Protein AF-A0A6M0RJW7-F1 (afdb_monomer)

Foldseek 3Di:
DWDWDKAFCVPVPPQPDDPLLLLLLLLVLLLVQDDQVCNCVLLVDHPVLSVVLSVCSVPDDDPPDDDDPPPGIGDTDTDDPVSVVSSVSSVVSSVPPTDRPPSCVSSRD

Radius of gyration: 14.53 Å; Cα contacts (8 Å, |Δi|>4): 99; chains: 1; bounding box: 37×28×33 Å

pLDDT: mean 70.91, std 17.33, range [37.5, 92.31]

Sequence (109 aa):
MEIILSTDISDLGKITTSSKSIIVNILNETLASIHEYEFSSRIGCSLDEFKELINDFRKWEKPRPSGEEYLKKGIKIVLPLEKWIIFSQAMNAICYGVNIPNFEEKIGI

Solvent-accessible surface area (backbone atoms only — not comparable to full-atom values): 6646 Å² total; per-residue (Å²): 116,76,58,74,48,63,43,83,51,90,80,52,89,76,54,86,52,56,72,66,53,31,56,48,32,50,53,52,51,51,59,74,65,44,57,80,91,49,29,38,80,60,37,72,45,52,66,64,61,52,54,48,50,50,51,48,59,70,68,56,68,76,78,83,74,86,65,82,74,76,82,72,53,52,62,78,47,80,42,57,59,71,58,41,52,52,51,51,32,44,52,50,25,47,78,74,70,55,81,61,84,65,47,51,68,69,33,50,97

Nearest PDB structures (foldseek):
  3tgn-assembly1_B  TM=2.588E-01  e=2.807E+00  Streptococcus pneumoniae D39
  2nyx-assembly2_D  TM=2.405E-01  e=6.996E+00  Mycobacterium tuberculosis H37Rv
  5yi2-assembly2_E  TM=2.835E-01  e=9.853E+00  Lactococcus lactis subsp. lactis Il1403

Organism: NCBI:txid2292702

Structure (mmCIF, N/CA/C/O backbone):
data_AF-A0A6M0RJW7-F1
#
_entry.id   AF-A0A6M0RJW7-F1
#
loop_
_atom_site.group_PDB
_atom_site.id
_atom_site.type_symbol
_atom_site.label_atom_id
_atom_site.label_alt_id
_atom_site.label_comp_id
_atom_site.label_asym_id
_atom_site.label_entity_id
_atom_site.label_seq_id
_atom_site.pdbx_PDB_ins_code
_atom_site.Cartn_x
_atom_site.Cartn_y
_atom_site.Cartn_z
_atom_site.occupancy
_atom_site.B_iso_or_equiv
_atom_site.auth_seq_id
_atom_site.auth_comp_id
_atom_site.auth_asym_id
_atom_site.auth_atom_id
_atom_site.pdbx_PDB_model_num
ATOM 1 N N . MET A 1 1 ? -15.152 12.481 -7.196 1.00 37.50 1 MET A N 1
ATOM 2 C CA . MET A 1 1 ? -15.829 11.202 -6.893 1.00 37.50 1 MET A CA 1
ATOM 3 C C . MET A 1 1 ? -15.142 10.622 -5.674 1.00 37.50 1 MET A C 1
ATOM 5 O O . MET A 1 1 ? -13.923 10.530 -5.701 1.00 37.50 1 MET A O 1
ATOM 9 N N . GLU A 1 2 ? -15.888 10.326 -4.613 1.00 39.25 2 GLU A N 1
ATOM 10 C CA . GLU A 1 2 ? -15.364 9.747 -3.370 1.00 39.25 2 GLU A CA 1
ATOM 11 C C . GLU A 1 2 ? -15.864 8.305 -3.273 1.00 39.25 2 GLU A C 1
ATOM 13 O O . GLU A 1 2 ? -17.059 8.060 -3.439 1.00 39.25 2 GLU A O 1
ATOM 18 N N . ILE A 1 3 ? -14.961 7.351 -3.053 1.00 39.72 3 ILE A N 1
ATOM 19 C CA . ILE A 1 3 ? -15.317 5.936 -2.902 1.00 39.72 3 ILE A CA 1
ATOM 20 C C . ILE A 1 3 ? -15.223 5.591 -1.424 1.00 39.72 3 ILE A C 1
ATOM 22 O O . ILE A 1 3 ? -14.192 5.825 -0.803 1.00 39.72 3 ILE A O 1
ATOM 26 N N . ILE A 1 4 ? -16.311 5.057 -0.870 1.00 45.12 4 ILE A N 1
ATOM 27 C CA . ILE A 1 4 ? -16.392 4.635 0.527 1.00 45.12 4 ILE A CA 1
ATOM 28 C C . ILE A 1 4 ? -16.162 3.129 0.578 1.00 45.12 4 ILE A C 1
ATOM 30 O O . ILE A 1 4 ? -16.964 2.359 0.055 1.00 45.12 4 ILE A O 1
ATOM 34 N N . LEU A 1 5 ? -15.087 2.718 1.245 1.00 45.69 5 LEU A N 1
ATOM 35 C CA . LEU A 1 5 ? -14.936 1.341 1.698 1.00 45.69 5 LEU A CA 1
ATOM 36 C C . LEU A 1 5 ? -15.690 1.158 3.012 1.00 45.69 5 LEU A C 1
ATOM 38 O O . LEU A 1 5 ? -15.575 1.974 3.921 1.00 45.69 5 LEU A O 1
ATOM 42 N N . SER A 1 6 ? -16.459 0.085 3.121 1.00 43.94 6 SER A N 1
ATOM 43 C CA . SER A 1 6 ? -17.001 -0.392 4.387 1.00 43.94 6 SER A CA 1
ATOM 44 C C . SER A 1 6 ? -16.663 -1.868 4.512 1.00 43.94 6 SER A C 1
ATOM 46 O O . SER A 1 6 ? -16.918 -2.664 3.612 1.00 43.94 6 SER A O 1
ATOM 48 N N . THR A 1 7 ? -16.056 -2.230 5.634 1.00 43.69 7 THR A N 1
ATOM 49 C CA . THR A 1 7 ? -15.898 -3.628 6.027 1.00 43.69 7 THR A CA 1
ATOM 50 C C . THR A 1 7 ? -16.887 -3.873 7.154 1.00 43.69 7 THR A C 1
ATOM 52 O O . THR A 1 7 ? -16.986 -3.043 8.061 1.00 43.69 7 THR A O 1
ATOM 55 N N . ASP A 1 8 ? -17.639 -4.971 7.103 1.00 43.00 8 ASP A N 1
ATOM 56 C CA . ASP A 1 8 ? -18.405 -5.402 8.270 1.00 43.00 8 ASP A CA 1
ATOM 57 C C . ASP A 1 8 ? -17.402 -5.932 9.299 1.00 43.00 8 ASP A C 1
ATOM 59 O O . ASP A 1 8 ? -16.633 -6.851 9.031 1.00 43.00 8 ASP A O 1
ATOM 63 N N . ILE A 1 9 ? -17.314 -5.238 10.428 1.00 49.84 9 ILE A N 1
ATOM 64 C CA . ILE A 1 9 ? -16.265 -5.405 11.440 1.00 49.84 9 ILE A CA 1
ATOM 65 C C . ILE A 1 9 ? -16.792 -6.231 12.627 1.00 49.84 9 ILE A C 1
ATOM 67 O O . ILE A 1 9 ? -16.158 -6.307 13.676 1.00 49.84 9 ILE A O 1
ATOM 71 N N . SER A 1 10 ? -17.942 -6.893 12.479 1.00 46.31 10 SER A N 1
ATOM 72 C CA . SER A 1 10 ? -18.597 -7.655 13.550 1.00 46.31 10 SER A CA 1
ATOM 73 C C . SER A 1 10 ? -17.688 -8.663 14.278 1.00 46.31 10 SER A C 1
ATOM 75 O O . SER A 1 10 ? -17.957 -8.951 15.441 1.00 46.31 10 SER A O 1
ATOM 77 N N . ASP A 1 11 ? -16.579 -9.103 13.667 1.00 45.41 11 ASP A N 1
ATOM 78 C CA . ASP A 1 11 ? -15.596 -10.019 14.267 1.00 45.41 11 ASP A CA 1
ATOM 79 C C . ASP A 1 11 ? -14.299 -9.368 14.820 1.00 45.41 11 ASP A C 1
ATOM 81 O O . ASP A 1 11 ? -13.483 -10.066 15.424 1.00 45.41 11 ASP A O 1
ATOM 85 N N . LEU A 1 12 ? -14.074 -8.044 14.713 1.00 47.03 12 LEU A N 1
ATOM 86 C CA . LEU A 1 12 ? -12.810 -7.408 15.169 1.00 47.03 12 LEU A CA 1
ATOM 87 C C . LEU A 1 12 ? -12.740 -7.107 16.675 1.00 47.03 12 LEU A C 1
ATOM 89 O O . LEU A 1 12 ? -11.951 -6.261 17.098 1.00 47.03 12 LEU A O 1
ATOM 93 N N . GLY A 1 13 ? -13.495 -7.818 17.514 1.00 43.44 13 GLY A N 1
ATOM 94 C CA . GLY A 1 13 ? -13.463 -7.656 18.976 1.00 43.44 13 GLY A CA 1
ATOM 95 C C . GLY A 1 13 ? -12.087 -7.882 19.633 1.00 43.44 13 GLY A C 1
ATOM 96 O O . GLY A 1 13 ? -11.968 -7.735 20.846 1.00 43.44 13 GLY A O 1
ATOM 97 N N . LYS A 1 14 ? -11.050 -8.235 18.858 1.00 48.62 14 LYS A N 1
ATOM 98 C CA . LYS A 1 14 ? -9.674 -8.480 19.316 1.00 48.62 14 LYS A CA 1
ATOM 99 C C . LYS A 1 14 ? -8.605 -7.583 18.685 1.00 48.62 14 LYS A C 1
ATOM 101 O O . LYS A 1 14 ? -7.458 -7.652 19.115 1.00 48.62 14 LYS A O 1
ATOM 106 N N . ILE A 1 15 ? -8.944 -6.732 17.715 1.00 50.62 15 ILE A N 1
ATOM 107 C CA . ILE A 1 15 ? -7.943 -5.867 17.086 1.00 50.62 15 ILE A CA 1
ATOM 108 C C . ILE A 1 15 ? -7.694 -4.650 17.986 1.00 50.62 15 ILE A C 1
ATOM 110 O O . ILE A 1 15 ? -8.496 -3.719 18.055 1.00 50.62 15 ILE A O 1
ATOM 114 N N . THR A 1 16 ? -6.553 -4.653 18.672 1.00 51.00 16 THR A N 1
ATOM 115 C CA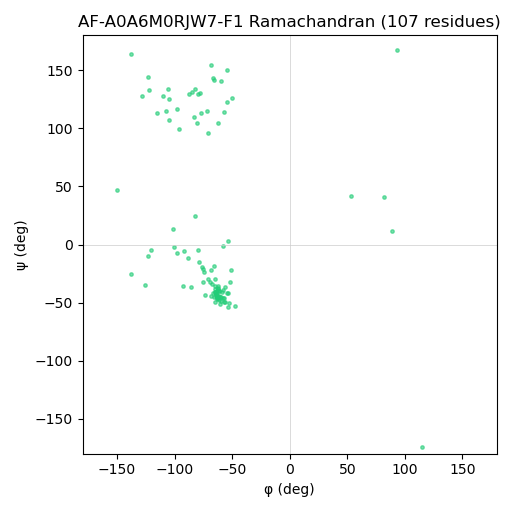 . THR A 1 16 ? -6.050 -3.517 19.469 1.00 51.00 16 THR A CA 1
ATOM 116 C C . THR A 1 16 ? -5.458 -2.409 18.589 1.00 51.00 16 THR A C 1
ATOM 118 O O . THR A 1 16 ? -5.344 -1.258 19.013 1.00 51.00 16 THR A O 1
ATOM 121 N N . THR A 1 17 ? -5.107 -2.748 17.347 1.00 57.25 17 THR A N 1
ATOM 122 C CA . THR A 1 17 ? -4.476 -1.876 16.355 1.00 57.25 17 THR A CA 1
ATOM 123 C C . THR A 1 17 ? -5.516 -1.063 15.583 1.00 57.25 17 THR A C 1
ATOM 125 O O . THR A 1 17 ? -6.490 -1.592 15.058 1.00 57.25 17 THR A O 1
ATOM 128 N N . SER A 1 18 ? -5.332 0.254 15.451 1.00 68.56 18 SER A N 1
ATOM 129 C CA . SER A 1 18 ? -6.292 1.046 14.673 1.00 68.56 18 SER A CA 1
ATOM 130 C C . SER A 1 18 ? -6.369 0.548 13.223 1.00 68.56 18 SER A C 1
ATOM 132 O O . SER A 1 18 ? -5.352 0.261 12.598 1.00 68.56 18 SER A O 1
ATOM 134 N N . SER A 1 19 ? -7.565 0.513 12.644 1.00 67.00 19 SER A N 1
ATOM 135 C CA . SER A 1 19 ? -7.768 0.128 11.243 1.00 67.00 19 SER A CA 1
ATOM 136 C C . SER A 1 19 ? -6.896 0.881 10.230 1.00 67.00 19 SER A C 1
ATOM 138 O O . SER A 1 19 ? -6.498 0.336 9.207 1.00 67.00 19 SER A O 1
ATOM 140 N N . LYS A 1 20 ? -6.578 2.145 10.526 1.00 72.56 20 LYS A N 1
ATOM 141 C CA . LYS A 1 20 ? -5.642 2.964 9.747 1.00 72.56 20 LYS A CA 1
ATOM 142 C C . LYS A 1 20 ? -4.232 2.370 9.784 1.00 72.56 20 LYS A C 1
ATOM 144 O O . LYS A 1 20 ? -3.570 2.297 8.755 1.00 72.56 20 LYS A O 1
ATOM 149 N N . SER A 1 21 ? -3.788 1.946 10.965 1.00 75.88 21 SER A N 1
ATOM 150 C CA . SER A 1 21 ? -2.484 1.317 11.169 1.00 75.88 21 SER A CA 1
ATOM 151 C C . SER A 1 21 ? -2.377 -0.001 10.406 1.00 75.88 21 SER A C 1
ATOM 153 O O . SER A 1 21 ? -1.357 -0.220 9.770 1.00 75.88 21 SER A O 1
ATOM 155 N N . ILE A 1 22 ? -3.441 -0.811 10.368 1.00 77.00 22 ILE A N 1
ATOM 156 C CA . ILE A 1 22 ? -3.473 -2.052 9.571 1.00 77.00 22 ILE A CA 1
ATOM 157 C C . ILE A 1 22 ? -3.203 -1.755 8.093 1.00 77.00 22 ILE A C 1
ATOM 159 O O . ILE A 1 22 ? -2.325 -2.364 7.492 1.00 77.00 22 ILE A O 1
ATOM 163 N N . ILE A 1 23 ? -3.902 -0.775 7.514 1.00 79.81 23 ILE A N 1
ATOM 164 C CA . ILE A 1 23 ? -3.728 -0.413 6.099 1.00 79.81 23 ILE A CA 1
ATOM 165 C C . ILE A 1 23 ? -2.315 0.108 5.831 1.00 79.81 23 ILE A C 1
ATOM 167 O O . ILE A 1 23 ? -1.675 -0.307 4.869 1.00 79.81 23 ILE A O 1
ATOM 171 N N . VAL A 1 24 ? -1.796 0.983 6.695 1.00 84.25 24 VAL A N 1
ATOM 172 C CA . VAL A 1 24 ? -0.423 1.492 6.562 1.00 84.25 24 VAL A CA 1
ATOM 173 C C . VAL A 1 24 ? 0.601 0.357 6.665 1.00 84.25 24 VAL A C 1
ATOM 175 O O . VAL A 1 24 ? 1.559 0.347 5.894 1.00 84.25 24 VAL A O 1
ATOM 178 N N . ASN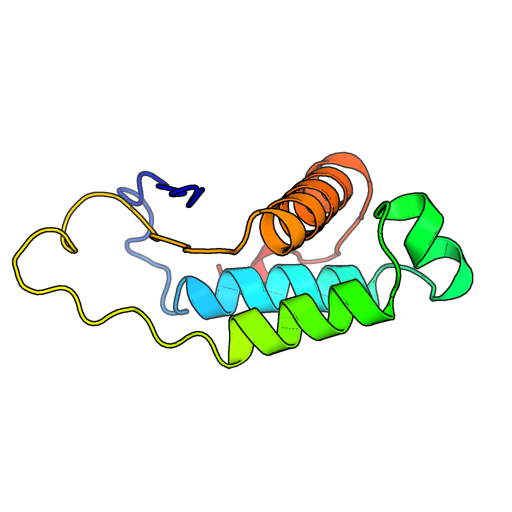 A 1 25 ? 0.401 -0.604 7.569 1.00 85.00 25 ASN A N 1
ATOM 179 C CA . ASN A 1 25 ? 1.284 -1.758 7.726 1.00 85.00 25 ASN A CA 1
ATOM 180 C C . ASN A 1 25 ? 1.249 -2.658 6.487 1.00 85.00 25 ASN A C 1
ATOM 182 O O . ASN A 1 25 ? 2.308 -2.993 5.969 1.00 85.00 25 ASN A O 1
ATOM 186 N N . ILE A 1 26 ? 0.059 -2.957 5.954 1.00 85.50 26 ILE A N 1
ATOM 187 C CA . ILE A 1 26 ? -0.106 -3.697 4.694 1.00 85.50 26 ILE A CA 1
ATOM 188 C C . ILE A 1 26 ? 0.704 -3.031 3.572 1.00 85.50 26 ILE A C 1
ATOM 190 O O . ILE A 1 26 ? 1.498 -3.689 2.896 1.00 85.50 26 ILE A O 1
ATOM 194 N N . LEU A 1 27 ? 0.551 -1.715 3.391 1.00 88.56 27 LEU A N 1
ATOM 195 C CA . LEU A 1 27 ? 1.270 -0.984 2.346 1.00 88.56 27 LEU A CA 1
ATOM 196 C C . LEU A 1 27 ? 2.792 -0.977 2.588 1.00 88.56 27 LEU A C 1
ATOM 198 O O . LEU A 1 27 ? 3.554 -1.178 1.646 1.00 88.56 27 LEU A O 1
ATOM 202 N N . ASN A 1 28 ? 3.256 -0.802 3.831 1.00 90.00 28 ASN A N 1
ATOM 203 C CA . ASN A 1 28 ? 4.689 -0.852 4.156 1.00 90.00 28 ASN A CA 1
ATOM 204 C C . ASN A 1 28 ? 5.294 -2.242 3.892 1.00 90.00 28 ASN A C 1
ATOM 206 O O . ASN A 1 28 ? 6.385 -2.333 3.333 1.00 90.00 28 ASN A O 1
ATOM 210 N N . GLU A 1 29 ? 4.603 -3.321 4.259 1.00 87.81 29 GLU A N 1
ATOM 211 C CA . GLU A 1 29 ? 5.093 -4.683 4.014 1.00 87.81 29 GLU A CA 1
ATOM 212 C C . GLU A 1 29 ? 5.130 -5.014 2.525 1.00 87.81 29 GLU A C 1
ATOM 214 O O . GLU A 1 29 ? 6.051 -5.676 2.050 1.00 87.81 29 GLU A O 1
ATOM 219 N N . THR A 1 30 ? 4.176 -4.484 1.764 1.00 86.88 30 THR A N 1
ATOM 220 C CA . THR A 1 30 ? 4.178 -4.574 0.300 1.00 86.88 30 THR A CA 1
ATOM 221 C C . THR A 1 30 ? 5.397 -3.877 -0.290 1.00 86.88 30 THR A C 1
ATOM 223 O O . THR A 1 30 ? 6.094 -4.455 -1.123 1.00 86.88 30 THR A O 1
ATOM 226 N N . LEU A 1 31 ? 5.692 -2.663 0.190 1.00 90.06 31 LEU A N 1
ATOM 227 C CA . LEU A 1 31 ? 6.874 -1.896 -0.197 1.00 90.06 31 LEU A CA 1
ATOM 228 C C . LEU A 1 31 ? 8.175 -2.653 0.100 1.00 90.06 31 LEU A C 1
ATOM 230 O O . LEU A 1 31 ? 9.088 -2.635 -0.717 1.00 90.06 31 LEU A O 1
ATOM 234 N N . ALA A 1 32 ? 8.251 -3.328 1.247 1.00 88.75 32 ALA A N 1
ATOM 235 C CA . ALA A 1 32 ? 9.425 -4.099 1.654 1.00 88.75 32 ALA A CA 1
ATOM 236 C C . ALA A 1 32 ? 9.579 -5.433 0.898 1.00 88.75 32 ALA A C 1
ATOM 238 O O . ALA A 1 32 ? 10.684 -5.968 0.819 1.00 88.75 32 ALA A O 1
ATOM 239 N N . SER A 1 33 ? 8.487 -5.977 0.357 1.00 86.56 33 SER A N 1
ATOM 240 C CA . SER A 1 33 ? 8.453 -7.315 -0.255 1.00 86.56 33 SER A CA 1
ATOM 241 C C . SER A 1 33 ? 8.720 -7.321 -1.764 1.00 86.56 33 SER A C 1
ATOM 243 O O . SER A 1 33 ? 8.795 -8.392 -2.369 1.00 86.56 33 SER A O 1
ATOM 245 N N . ILE A 1 34 ? 8.843 -6.150 -2.395 1.00 87.38 34 ILE A N 1
ATOM 246 C CA . ILE A 1 34 ? 9.092 -6.021 -3.833 1.00 87.38 34 ILE A CA 1
ATOM 247 C C . ILE A 1 34 ? 10.378 -5.228 -4.060 1.00 87.38 34 ILE A C 1
ATOM 249 O O . ILE A 1 34 ? 10.581 -4.168 -3.475 1.00 87.38 34 ILE A O 1
ATOM 253 N N . HIS A 1 35 ? 11.240 -5.729 -4.945 1.00 89.50 35 HIS A N 1
ATOM 254 C CA . HIS A 1 35 ? 12.453 -5.022 -5.339 1.00 89.50 35 HIS A CA 1
ATOM 255 C C . HIS A 1 35 ? 12.115 -3.736 -6.116 1.00 89.50 35 HIS A C 1
ATOM 257 O O . HIS A 1 35 ? 11.198 -3.738 -6.934 1.00 89.50 35 HIS A O 1
ATOM 263 N N . GLU A 1 36 ? 12.881 -2.653 -5.930 1.00 87.94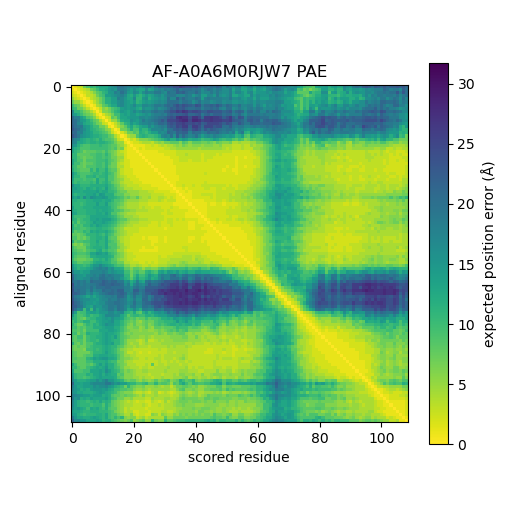 36 GLU A N 1
ATOM 264 C CA . GLU A 1 36 ? 12.564 -1.336 -6.517 1.00 87.94 36 GLU A CA 1
ATOM 265 C C . GLU A 1 36 ? 12.354 -1.376 -8.043 1.00 87.94 36 GLU A C 1
ATOM 267 O O . GLU A 1 36 ? 11.392 -0.805 -8.550 1.00 87.94 36 GLU A O 1
ATOM 272 N N . TYR A 1 37 ? 13.197 -2.123 -8.766 1.00 88.69 37 TYR A N 1
ATOM 273 C CA . TYR A 1 37 ? 13.119 -2.279 -10.224 1.00 88.69 37 TYR A CA 1
ATOM 274 C C . TYR A 1 37 ? 11.894 -3.063 -10.710 1.00 88.69 37 TYR A C 1
ATOM 276 O O . TYR A 1 37 ? 11.491 -2.919 -11.861 1.00 88.69 37 TYR A O 1
ATOM 284 N N . GLU A 1 38 ? 11.295 -3.887 -9.852 1.00 88.25 38 GLU A N 1
ATOM 285 C CA .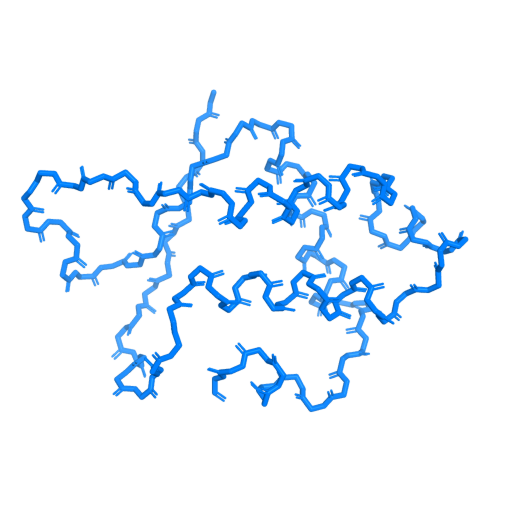 GLU A 1 38 ? 10.100 -4.678 -10.169 1.00 88.25 38 GLU A CA 1
ATOM 286 C C . GLU A 1 38 ? 8.816 -4.007 -9.677 1.00 88.25 38 GLU A C 1
ATOM 288 O O . GLU A 1 38 ? 7.715 -4.480 -9.957 1.00 88.25 38 GLU A O 1
ATOM 293 N N . PHE A 1 39 ? 8.933 -2.914 -8.924 1.00 88.81 39 PHE A N 1
ATOM 294 C CA . PHE A 1 39 ? 7.802 -2.338 -8.214 1.00 88.81 39 PHE A CA 1
ATOM 295 C C . PHE A 1 39 ? 6.690 -1.912 -9.171 1.00 88.81 39 PHE A C 1
ATOM 297 O O . PHE A 1 39 ? 5.546 -2.349 -9.041 1.00 88.81 39 PHE A O 1
ATOM 304 N N . SER A 1 40 ? 7.048 -1.136 -10.195 1.00 89.44 40 SER A N 1
ATOM 305 C CA . SER A 1 40 ? 6.077 -0.612 -11.152 1.00 89.44 40 SER A CA 1
ATOM 306 C C . SER A 1 40 ? 5.401 -1.699 -11.979 1.00 89.44 40 SER A C 1
ATOM 308 O O . SER A 1 40 ? 4.215 -1.585 -12.275 1.00 89.44 40 SER A O 1
ATOM 310 N N . SER A 1 41 ? 6.121 -2.767 -12.333 1.00 88.12 41 SER A N 1
ATOM 311 C CA . SER A 1 41 ? 5.551 -3.868 -13.116 1.00 88.12 41 SER A CA 1
ATOM 312 C C . SER A 1 41 ? 4.636 -4.762 -12.282 1.00 88.12 41 SER A C 1
ATOM 314 O O . SER A 1 41 ? 3.661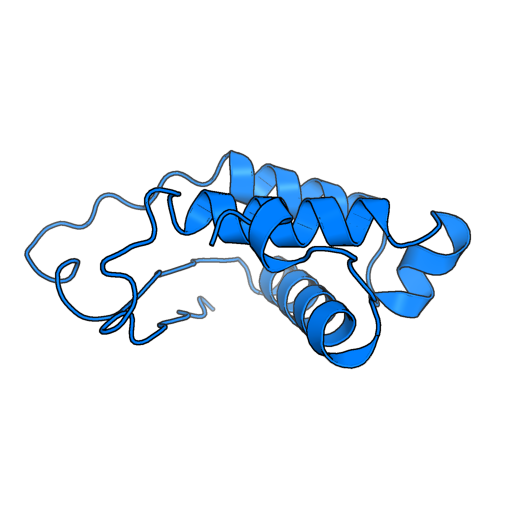 -5.289 -12.815 1.00 88.12 41 SER A O 1
ATOM 316 N N . ARG A 1 42 ? 4.916 -4.921 -10.983 1.00 85.38 42 ARG A N 1
ATOM 317 C CA . ARG A 1 42 ? 4.121 -5.772 -10.084 1.00 85.38 42 ARG A CA 1
ATOM 318 C C . ARG A 1 42 ? 2.911 -5.066 -9.489 1.00 85.38 42 ARG A C 1
ATOM 320 O O . ARG A 1 42 ? 1.881 -5.708 -9.314 1.00 85.38 42 ARG A O 1
ATOM 327 N N . ILE A 1 43 ? 3.033 -3.779 -9.169 1.00 85.81 43 ILE A N 1
ATOM 328 C CA . ILE A 1 43 ? 1.949 -2.999 -8.562 1.00 85.81 43 ILE A CA 1
ATOM 329 C C . ILE A 1 43 ? 1.117 -2.271 -9.620 1.00 85.81 43 ILE A C 1
ATOM 331 O O . ILE A 1 43 ? -0.094 -2.184 -9.469 1.00 85.81 43 ILE A O 1
ATOM 335 N N . GLY A 1 44 ? 1.726 -1.779 -10.703 1.00 85.44 44 GLY A N 1
ATOM 336 C CA . GLY A 1 44 ? 1.030 -0.981 -11.721 1.00 85.44 44 GLY A CA 1
ATOM 337 C C . GLY A 1 44 ? 1.010 0.530 -11.452 1.00 85.44 44 GLY A C 1
ATOM 338 O O . GLY A 1 44 ? 0.293 1.249 -12.145 1.00 85.44 44 GLY A O 1
ATOM 339 N N . CYS A 1 45 ? 1.807 1.006 -10.489 1.00 87.81 45 CYS A N 1
ATOM 340 C CA . CYS A 1 45 ? 2.099 2.419 -10.231 1.00 87.81 45 CYS A CA 1
ATOM 341 C C . CYS A 1 45 ? 3.593 2.612 -9.930 1.00 87.81 45 CYS A C 1
ATOM 343 O O . CYS A 1 45 ? 4.295 1.649 -9.616 1.00 87.81 45 CYS A O 1
ATOM 345 N N . SER A 1 46 ? 4.096 3.842 -9.999 1.00 91.25 46 SER A N 1
ATOM 346 C CA . SER A 1 46 ? 5.485 4.115 -9.629 1.00 91.25 46 SER A CA 1
ATOM 347 C C . SER A 1 46 ? 5.735 3.948 -8.125 1.00 91.25 46 SER A C 1
ATOM 349 O O . SER A 1 46 ? 4.852 4.124 -7.281 1.00 91.25 46 SER A O 1
ATOM 351 N N . LEU A 1 47 ? 6.991 3.651 -7.779 1.00 91.19 47 LEU A N 1
ATOM 352 C CA . LEU A 1 47 ? 7.443 3.559 -6.391 1.00 91.19 47 LEU A CA 1
ATOM 353 C C . LEU A 1 47 ? 7.176 4.852 -5.600 1.00 91.19 47 LEU A C 1
ATOM 355 O O . LEU A 1 47 ? 6.844 4.798 -4.415 1.00 91.19 47 LEU A O 1
ATOM 359 N N . ASP A 1 48 ? 7.313 6.009 -6.247 1.00 92.31 48 ASP A N 1
ATOM 360 C CA . ASP A 1 48 ? 7.125 7.310 -5.606 1.00 92.31 48 ASP A CA 1
ATOM 361 C C . ASP A 1 48 ? 5.646 7.605 -5.338 1.00 92.31 48 ASP A C 1
ATOM 363 O O . ASP A 1 48 ? 5.305 7.986 -4.218 1.00 92.31 48 ASP A O 1
ATOM 367 N N . GLU A 1 49 ? 4.755 7.320 -6.293 1.00 90.38 49 GLU A N 1
ATOM 368 C CA . GLU A 1 49 ? 3.298 7.414 -6.097 1.00 90.38 49 GLU A CA 1
ATOM 369 C C . GLU A 1 49 ? 2.824 6.518 -4.946 1.00 90.38 49 GLU A C 1
ATOM 371 O O . GLU A 1 49 ? 1.969 6.904 -4.144 1.00 90.38 49 GLU A O 1
ATOM 376 N N . PHE A 1 50 ? 3.408 5.324 -4.825 1.00 90.19 50 PHE A N 1
ATOM 377 C CA . PHE A 1 50 ? 3.095 4.399 -3.743 1.00 90.19 50 PHE A CA 1
ATOM 378 C C . PHE A 1 50 ? 3.576 4.909 -2.378 1.00 90.19 50 PHE A C 1
ATOM 380 O O . PHE A 1 50 ? 2.838 4.860 -1.392 1.00 90.19 50 PHE A O 1
ATOM 387 N N . LYS A 1 51 ? 4.800 5.443 -2.300 1.00 91.44 51 LYS A N 1
ATOM 388 C CA . LYS A 1 51 ? 5.316 6.079 -1.074 1.00 91.44 51 LYS A CA 1
ATOM 389 C C . LYS A 1 51 ? 4.481 7.295 -0.682 1.00 91.44 51 LYS A C 1
ATOM 391 O O . LYS A 1 51 ? 4.241 7.520 0.506 1.00 91.44 51 LYS A O 1
ATOM 396 N N . GLU A 1 52 ? 4.029 8.069 -1.661 1.00 90.31 52 GLU A N 1
ATOM 397 C CA . GLU A 1 52 ? 3.131 9.195 -1.434 1.00 90.31 52 GLU A CA 1
ATOM 398 C C . GLU A 1 52 ? 1.787 8.717 -0.875 1.00 90.31 52 GLU A C 1
ATOM 400 O O . GLU A 1 52 ? 1.340 9.246 0.139 1.00 90.31 52 GLU A O 1
ATOM 405 N N . LEU A 1 53 ? 1.210 7.647 -1.433 1.00 87.50 53 LEU A N 1
ATOM 406 C CA . LEU A 1 53 ? -0.009 7.024 -0.912 1.00 87.50 53 LEU A CA 1
ATOM 407 C C . LEU A 1 53 ? 0.149 6.593 0.557 1.00 87.50 53 LEU A C 1
ATOM 409 O O . LEU A 1 53 ? -0.718 6.892 1.379 1.00 87.50 53 LEU A O 1
ATOM 413 N N . ILE A 1 54 ? 1.261 5.942 0.923 1.00 89.06 54 ILE A N 1
ATOM 414 C CA . ILE A 1 54 ? 1.550 5.588 2.327 1.00 89.06 54 ILE A CA 1
ATOM 415 C C . ILE A 1 54 ? 1.566 6.843 3.205 1.00 89.06 54 ILE A C 1
ATOM 417 O O . ILE A 1 54 ? 0.991 6.851 4.297 1.00 89.06 54 ILE A O 1
ATOM 421 N N . ASN A 1 55 ? 2.234 7.905 2.752 1.00 87.88 55 ASN A N 1
ATOM 422 C CA . ASN A 1 55 ? 2.324 9.159 3.494 1.00 87.88 55 ASN A CA 1
ATOM 423 C C . ASN A 1 55 ? 0.959 9.838 3.650 1.00 87.88 55 ASN A C 1
ATOM 425 O O . ASN A 1 55 ? 0.669 10.350 4.735 1.00 87.88 55 ASN A O 1
ATOM 429 N N . ASP A 1 56 ? 0.114 9.793 2.624 1.00 82.75 56 ASP A N 1
ATOM 430 C CA . ASP A 1 56 ? -1.258 10.298 2.669 1.00 82.75 56 ASP A CA 1
ATOM 431 C C . ASP A 1 56 ? -2.068 9.530 3.713 1.00 82.75 56 ASP A C 1
ATOM 433 O 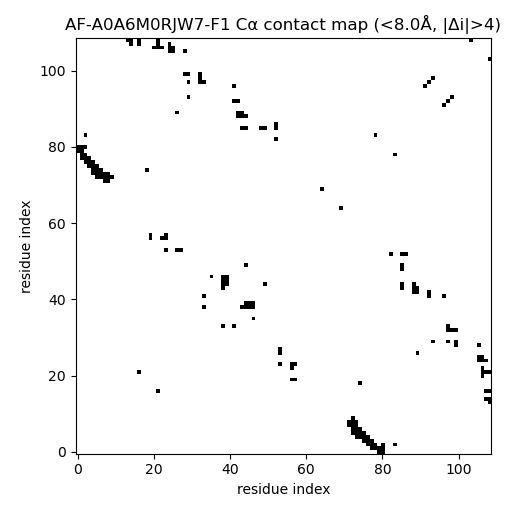O . ASP A 1 56 ? -2.660 10.136 4.607 1.00 82.75 56 ASP A O 1
ATOM 437 N N . PHE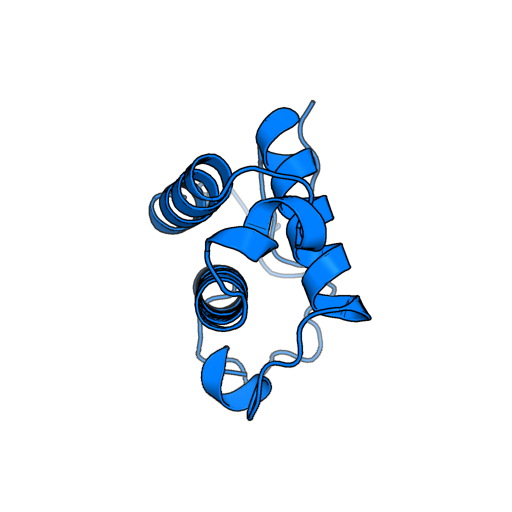 A 1 57 ? -1.991 8.195 3.707 1.00 79.75 57 PHE A N 1
ATOM 438 C CA . PHE A 1 57 ? -2.627 7.364 4.729 1.00 79.75 57 PHE A CA 1
ATOM 439 C C . PHE A 1 57 ? -2.085 7.624 6.135 1.00 79.75 57 PHE A C 1
ATOM 441 O O . PHE A 1 57 ? -2.860 7.599 7.086 1.00 79.75 57 PHE A O 1
ATOM 448 N N . ARG A 1 58 ? -0.788 7.909 6.312 1.00 81.50 58 ARG A N 1
ATOM 449 C CA . ARG A 1 58 ? -0.217 8.267 7.627 1.00 81.50 58 ARG A CA 1
ATOM 450 C C . ARG A 1 58 ? -0.755 9.601 8.135 1.00 81.50 58 ARG A C 1
ATOM 452 O O . ARG A 1 58 ? -1.093 9.705 9.315 1.00 81.50 58 ARG A O 1
ATOM 459 N N . LYS A 1 59 ? -0.867 10.594 7.255 1.00 75.88 59 LYS A N 1
ATOM 460 C CA . LYS A 1 59 ? -1.383 11.936 7.570 1.00 75.88 59 LYS A CA 1
ATOM 461 C C . LYS A 1 59 ? -2.902 11.989 7.645 1.00 75.88 59 LYS A C 1
ATOM 463 O O . LYS A 1 59 ? -3.437 12.952 8.176 1.00 75.88 59 LYS A O 1
ATOM 468 N N . TRP A 1 60 ? -3.587 10.964 7.143 1.00 69.88 60 TRP A N 1
ATOM 469 C CA . TRP A 1 60 ? -5.037 10.930 7.117 1.00 69.88 60 TRP A CA 1
ATOM 470 C C . TRP A 1 60 ? -5.605 10.968 8.535 1.00 69.88 60 TRP A C 1
ATOM 472 O O . TRP A 1 60 ? -5.543 10.000 9.302 1.00 69.88 60 TRP A O 1
ATOM 482 N N . GLU A 1 61 ? -6.130 12.121 8.914 1.00 60.03 61 GLU A N 1
ATOM 483 C CA . GLU A 1 61 ? -6.948 12.257 10.102 1.00 60.03 61 GLU A CA 1
ATOM 484 C C . GLU A 1 61 ? -8.346 11.767 9.742 1.00 60.03 61 GLU A C 1
ATOM 486 O O . GLU A 1 61 ? -8.910 12.164 8.721 1.00 60.03 61 GLU A O 1
ATOM 491 N N . LYS A 1 62 ? -8.903 10.865 10.562 1.00 54.50 62 LYS A N 1
ATOM 492 C CA . LYS A 1 62 ? -10.305 10.472 10.415 1.00 54.50 62 LYS A CA 1
ATOM 493 C C . LYS A 1 62 ? -11.127 11.763 10.348 1.00 54.50 62 LYS A C 1
ATOM 495 O O . LYS A 1 62 ? -11.007 12.563 11.281 1.00 54.50 62 LYS A O 1
ATOM 500 N N . PRO A 1 63 ? -11.970 11.983 9.323 1.00 49.69 63 PRO A N 1
ATOM 501 C CA . PRO A 1 63 ? -12.947 13.055 9.414 1.00 49.69 63 PRO A CA 1
ATOM 502 C C . PRO A 1 63 ? -13.742 12.823 10.702 1.00 49.69 63 PRO A C 1
ATOM 504 O O . PRO A 1 63 ? -14.262 11.722 10.906 1.00 49.69 63 PRO A O 1
ATOM 507 N N . ARG A 1 64 ? -13.756 13.812 11.611 1.00 42.00 64 ARG A N 1
ATOM 508 C CA . ARG A 1 64 ? -14.553 13.735 12.843 1.00 42.00 64 ARG A CA 1
ATOM 509 C C . ARG A 1 64 ? -16.007 13.523 12.421 1.00 42.00 64 ARG A C 1
ATOM 511 O O . ARG A 1 64 ? -16.572 14.420 11.798 1.00 42.00 64 ARG A O 1
ATOM 518 N N . PRO A 1 65 ? -16.621 12.376 12.721 1.00 47.44 65 PRO A N 1
ATOM 519 C CA . PRO A 1 65 ? -18.021 12.165 12.411 1.00 47.44 65 PRO A CA 1
ATOM 520 C C . PRO A 1 65 ? -18.842 12.898 13.465 1.00 47.44 65 PRO A C 1
ATOM 522 O O . PRO A 1 65 ? -18.614 12.737 14.665 1.00 47.44 65 PRO A O 1
ATOM 525 N N . SER A 1 66 ? -19.809 13.694 13.030 1.00 43.50 66 SER A N 1
ATOM 526 C CA . SER A 1 66 ? -20.916 14.097 13.886 1.00 43.50 66 SER A CA 1
ATOM 527 C C . SER A 1 66 ? -21.902 12.931 13.982 1.00 43.50 66 SER A C 1
ATOM 529 O O . SER A 1 66 ? -22.552 12.608 12.993 1.00 43.50 66 SER A O 1
ATOM 531 N N . GLY A 1 67 ? -22.043 12.330 15.164 1.00 41.91 67 GLY A N 1
ATOM 532 C CA . GLY A 1 67 ? -23.147 11.410 15.460 1.00 41.91 67 GLY A CA 1
ATOM 533 C C . GLY A 1 67 ? -22.882 9.919 15.214 1.00 41.91 67 GLY A C 1
ATOM 534 O O . GLY A 1 67 ? -21.887 9.519 14.617 1.00 41.91 67 GLY A O 1
ATOM 535 N N . GLU A 1 68 ? -23.802 9.109 15.747 1.00 43.72 68 GLU A N 1
ATOM 536 C CA . GLU A 1 68 ? -23.789 7.656 16.026 1.00 43.72 68 GLU A CA 1
ATOM 537 C C . GLU A 1 68 ? -23.443 6.688 14.867 1.00 43.72 68 GLU A C 1
ATOM 539 O O . GLU A 1 68 ? -23.431 5.472 15.065 1.00 43.72 68 GLU A O 1
ATOM 544 N N . GLU A 1 69 ? -23.100 7.172 13.673 1.00 47.75 69 GLU A N 1
ATOM 545 C CA . GLU A 1 69 ? -22.802 6.345 12.489 1.00 47.75 69 GLU A CA 1
ATOM 546 C C . GLU A 1 69 ? -21.544 5.470 12.628 1.00 47.75 69 GLU A C 1
ATOM 548 O O . GLU A 1 69 ? -21.388 4.484 11.906 1.00 47.75 69 GLU A O 1
ATOM 553 N N . TYR A 1 70 ? -20.653 5.782 13.575 1.00 47.38 70 TYR A N 1
ATOM 554 C CA . TYR A 1 70 ? -19.391 5.054 13.746 1.00 47.38 70 TYR A CA 1
ATOM 555 C C . TYR A 1 70 ? -19.537 3.675 14.393 1.00 47.38 70 TYR A C 1
ATOM 557 O O . TYR A 1 70 ? -18.646 2.839 14.260 1.00 47.38 70 TYR A O 1
ATOM 565 N N . LEU A 1 71 ? -20.634 3.424 15.109 1.00 42.94 71 LEU A N 1
ATOM 566 C CA . LEU A 1 71 ? -20.720 2.258 15.988 1.00 42.94 71 LEU A CA 1
ATOM 567 C C . LEU A 1 71 ? -21.041 0.946 15.268 1.00 42.94 71 LEU A C 1
ATOM 569 O O . LEU A 1 71 ? -21.063 -0.084 15.937 1.00 42.94 71 LEU A O 1
ATOM 573 N N . LYS A 1 72 ? -21.310 0.942 13.951 1.00 44.16 72 LYS A N 1
ATOM 574 C CA . LYS A 1 72 ? -21.838 -0.277 13.316 1.00 44.16 72 LYS A CA 1
ATOM 575 C C . LYS A 1 72 ? -21.106 -0.863 12.106 1.00 44.16 72 LYS A C 1
ATOM 577 O O . LYS A 1 72 ? -21.150 -2.082 12.035 1.00 44.16 72 LYS A O 1
ATOM 582 N N . LYS A 1 73 ? -20.482 -0.145 11.153 1.00 43.97 73 LYS A N 1
ATOM 583 C CA . LYS A 1 73 ? -20.169 -0.799 9.844 1.00 43.97 73 LYS A CA 1
ATOM 584 C C . LYS A 1 73 ? -18.930 -0.338 9.046 1.00 43.97 73 LYS A C 1
ATOM 586 O O . LYS A 1 73 ? -19.016 -0.187 7.832 1.00 43.97 73 LYS A O 1
ATOM 591 N N . GLY A 1 74 ? -17.759 -0.179 9.665 1.00 48.38 74 GLY A N 1
ATOM 592 C CA . GLY A 1 74 ? -16.496 -0.216 8.902 1.00 48.38 74 GLY A CA 1
ATOM 593 C C . GLY A 1 74 ? -15.658 1.062 8.832 1.00 48.38 74 GLY A C 1
ATOM 594 O O . GLY A 1 74 ? -15.926 2.061 9.494 1.00 48.38 74 GLY A O 1
ATOM 595 N N . ILE A 1 75 ? -14.585 1.003 8.034 1.00 52.78 75 ILE A N 1
ATOM 596 C CA . ILE A 1 75 ? -13.563 2.053 7.898 1.00 52.78 75 ILE A CA 1
ATOM 597 C C . ILE A 1 75 ? -13.885 2.928 6.688 1.00 52.78 75 ILE A C 1
ATOM 599 O O . ILE A 1 75 ? -13.516 2.579 5.574 1.00 52.78 75 ILE A O 1
ATOM 603 N N . LYS A 1 76 ? -14.494 4.102 6.887 1.00 56.00 76 LYS A N 1
ATOM 604 C CA . LYS A 1 76 ? -14.709 5.055 5.785 1.00 56.00 76 LYS A CA 1
ATOM 605 C C . LYS A 1 76 ? -13.387 5.688 5.353 1.00 56.00 76 LYS A C 1
ATOM 607 O O . LYS A 1 76 ? -12.982 6.677 5.954 1.00 56.00 76 LYS A O 1
ATOM 612 N N . ILE A 1 77 ? -12.746 5.152 4.317 1.00 61.44 77 ILE A N 1
ATOM 613 C CA . ILE A 1 77 ? -11.596 5.780 3.649 1.00 61.44 77 ILE A CA 1
ATOM 614 C C . ILE A 1 77 ? -12.119 6.710 2.560 1.00 61.44 77 ILE A C 1
ATOM 616 O O . ILE A 1 77 ? -12.945 6.292 1.760 1.00 61.44 77 ILE A O 1
ATOM 620 N N . VAL A 1 78 ? -11.655 7.960 2.536 1.00 64.69 78 VAL A N 1
ATOM 621 C CA . VAL A 1 78 ? -11.973 8.919 1.471 1.00 64.69 78 VAL A CA 1
ATOM 622 C C . VAL A 1 78 ? -10.679 9.244 0.741 1.00 64.69 78 VAL A C 1
ATOM 624 O O . VAL A 1 78 ? -9.775 9.831 1.331 1.00 64.69 78 VAL A O 1
ATOM 627 N N . LEU A 1 79 ? -10.585 8.837 -0.525 1.00 68.25 79 LEU A N 1
ATOM 628 C CA . LEU A 1 79 ? -9.439 9.109 -1.392 1.00 68.25 79 LEU A CA 1
ATOM 629 C C . LEU A 1 79 ? -9.893 9.838 -2.662 1.00 68.25 79 LEU A C 1
ATOM 631 O O . LEU A 1 79 ? -10.955 9.509 -3.203 1.00 68.25 79 LEU A O 1
ATOM 635 N N . PRO A 1 80 ? -9.080 10.775 -3.187 1.00 73.00 80 PRO A N 1
ATOM 636 C CA . PRO A 1 80 ? -9.199 11.219 -4.570 1.00 73.00 80 PRO A CA 1
ATOM 637 C C . 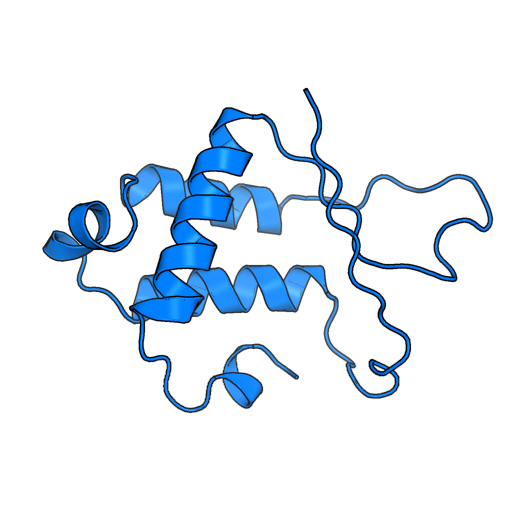PRO A 1 80 ? -9.137 10.025 -5.531 1.00 73.00 80 PRO A C 1
ATOM 639 O O . PRO A 1 80 ? -8.460 9.035 -5.254 1.00 73.00 80 PRO A O 1
ATOM 642 N N . LEU A 1 81 ? -9.806 10.132 -6.682 1.00 74.81 81 LEU A N 1
ATOM 643 C CA . LEU A 1 81 ? -9.913 9.040 -7.658 1.00 74.81 81 LEU A CA 1
ATOM 644 C C . LEU A 1 81 ? -8.545 8.478 -8.085 1.00 74.81 81 LEU A C 1
ATOM 646 O O . LEU A 1 81 ? -8.378 7.267 -8.168 1.00 74.81 81 LEU A O 1
ATOM 650 N N . GLU A 1 82 ? -7.559 9.343 -8.304 1.00 79.00 82 GLU A N 1
ATOM 651 C CA . GLU A 1 82 ? -6.197 8.945 -8.686 1.00 79.00 82 GLU A CA 1
ATOM 652 C C . GLU A 1 82 ? -5.535 8.077 -7.604 1.00 79.00 82 GLU A C 1
ATOM 654 O O . GLU A 1 82 ? -4.997 7.008 -7.886 1.00 79.00 82 GLU A O 1
ATOM 659 N N . LYS A 1 83 ? -5.669 8.474 -6.333 1.00 78.88 83 LYS A N 1
ATOM 660 C CA . LYS A 1 83 ? -5.148 7.722 -5.181 1.00 78.88 83 LYS A CA 1
ATOM 661 C C . LYS A 1 83 ? -5.909 6.420 -4.959 1.00 78.88 83 LYS A C 1
ATOM 663 O O . LYS A 1 83 ? -5.321 5.431 -4.532 1.00 78.88 83 LYS A O 1
ATOM 668 N N . TRP A 1 84 ? -7.203 6.403 -5.276 1.00 79.06 84 TRP A N 1
ATOM 669 C CA . TRP A 1 84 ? -8.006 5.187 -5.246 1.00 79.06 84 TRP A CA 1
ATOM 670 C C . TRP A 1 84 ? -7.527 4.150 -6.266 1.00 79.06 84 TRP A C 1
ATOM 672 O O . TRP A 1 84 ? -7.441 2.971 -5.931 1.00 79.06 84 TRP A O 1
ATOM 682 N N . ILE A 1 85 ? -7.185 4.575 -7.486 1.00 82.38 85 ILE A N 1
ATOM 683 C CA . ILE A 1 85 ? -6.652 3.678 -8.522 1.00 82.38 85 ILE A CA 1
ATOM 684 C C . ILE A 1 85 ? -5.362 3.019 -8.023 1.00 82.38 85 ILE A C 1
ATOM 686 O O . ILE A 1 85 ? -5.270 1.792 -8.035 1.00 82.38 85 ILE A O 1
ATOM 690 N N . ILE A 1 86 ? -4.431 3.816 -7.489 1.00 83.62 86 ILE A N 1
ATOM 691 C CA . ILE A 1 86 ? -3.161 3.322 -6.936 1.00 83.62 86 ILE A CA 1
ATOM 692 C C . ILE A 1 86 ? -3.414 2.358 -5.768 1.00 83.62 86 ILE A C 1
ATOM 694 O O . ILE A 1 86 ? -2.830 1.279 -5.705 1.00 83.62 86 ILE A O 1
ATOM 698 N N . PHE A 1 87 ? -4.322 2.711 -4.855 1.00 83.94 87 PHE A N 1
ATOM 699 C CA . PHE A 1 87 ? -4.675 1.854 -3.724 1.00 83.94 87 PHE A CA 1
ATOM 700 C C . PHE A 1 87 ? -5.305 0.527 -4.173 1.00 83.94 87 PHE A C 1
ATOM 702 O O . PHE A 1 87 ? -4.945 -0.534 -3.669 1.00 83.94 87 PHE A O 1
ATOM 709 N N . SER A 1 88 ? -6.211 0.554 -5.150 1.00 81.62 88 SER A N 1
ATOM 710 C CA . SER A 1 88 ? -6.841 -0.655 -5.687 1.00 81.62 88 SER A CA 1
ATOM 711 C C . SER A 1 88 ? -5.827 -1.564 -6.380 1.00 81.62 88 SER A C 1
ATOM 713 O O . SER A 1 88 ? -5.900 -2.784 -6.236 1.00 81.62 88 SER A O 1
ATOM 715 N N . GLN A 1 89 ? -4.893 -0.984 -7.130 1.00 82.62 89 GLN A N 1
ATOM 716 C CA . GLN A 1 89 ? -3.796 -1.698 -7.779 1.00 82.62 89 GLN A CA 1
ATOM 717 C C . GLN A 1 89 ? -2.875 -2.362 -6.747 1.00 82.62 89 GLN A C 1
ATOM 719 O O . GLN A 1 89 ? -2.610 -3.561 -6.841 1.00 82.62 89 GLN A O 1
ATOM 724 N N . ALA A 1 90 ? -2.488 -1.612 -5.711 1.00 81.69 90 ALA A N 1
ATOM 725 C CA . ALA A 1 90 ? -1.730 -2.112 -4.570 1.00 81.69 90 ALA A CA 1
ATOM 726 C C . ALA A 1 90 ? -2.414 -3.317 -3.916 1.00 81.69 90 ALA A C 1
ATOM 728 O O . ALA A 1 90 ? -1.809 -4.380 -3.797 1.00 81.69 90 ALA A O 1
ATOM 729 N N . MET A 1 91 ? -3.690 -3.179 -3.548 1.00 82.31 91 MET A N 1
ATOM 730 C CA . MET A 1 91 ? -4.451 -4.250 -2.900 1.00 82.31 91 MET A CA 1
ATOM 731 C C . MET A 1 91 ? -4.581 -5.487 -3.787 1.00 82.31 91 MET A C 1
ATOM 733 O O . MET A 1 91 ? -4.436 -6.602 -3.296 1.00 82.31 91 MET A O 1
ATOM 737 N N . ASN A 1 92 ? -4.793 -5.309 -5.092 1.00 81.75 92 ASN A N 1
ATOM 738 C CA . ASN A 1 92 ? -4.849 -6.426 -6.030 1.00 81.75 92 ASN A CA 1
ATOM 739 C C . ASN A 1 92 ? -3.505 -7.174 -6.085 1.00 81.75 92 ASN A C 1
ATOM 741 O O . ASN A 1 92 ? -3.461 -8.398 -5.965 1.00 81.75 92 ASN A O 1
ATOM 745 N N . ALA A 1 93 ? -2.394 -6.444 -6.184 1.00 77.12 93 ALA A N 1
ATOM 746 C CA . ALA A 1 93 ? -1.068 -7.049 -6.177 1.00 77.12 93 ALA A CA 1
ATOM 747 C C . ALA A 1 93 ? -0.774 -7.783 -4.859 1.00 77.12 93 ALA A C 1
ATOM 749 O O . ALA A 1 93 ? -0.187 -8.863 -4.878 1.00 77.12 93 ALA A O 1
ATOM 750 N N . ILE A 1 94 ? -1.228 -7.250 -3.725 1.00 77.94 94 ILE A N 1
ATOM 751 C CA . ILE A 1 94 ? -1.092 -7.895 -2.414 1.00 77.94 94 ILE A CA 1
ATOM 752 C C . ILE A 1 94 ? -1.891 -9.196 -2.355 1.00 77.94 94 ILE A C 1
ATOM 754 O O . ILE A 1 94 ? -1.345 -10.228 -1.979 1.00 77.94 94 ILE A O 1
ATOM 758 N N . CYS A 1 95 ? -3.161 -9.172 -2.764 1.00 74.69 95 CYS A N 1
ATOM 759 C CA . CYS A 1 95 ? -4.040 -10.338 -2.684 1.00 74.69 95 CYS A CA 1
ATOM 760 C C . CYS A 1 95 ? -3.602 -11.503 -3.583 1.00 74.69 95 CYS A C 1
ATOM 762 O O . CYS A 1 95 ? -3.885 -12.651 -3.247 1.00 74.69 95 CYS A O 1
ATOM 764 N N . TYR A 1 96 ? -2.938 -11.229 -4.711 1.00 72.94 96 TYR A N 1
ATOM 765 C CA . TYR A 1 96 ? -2.658 -12.256 -5.724 1.00 72.94 96 TYR A CA 1
ATOM 766 C C . TYR A 1 96 ? -1.182 -12.445 -6.073 1.0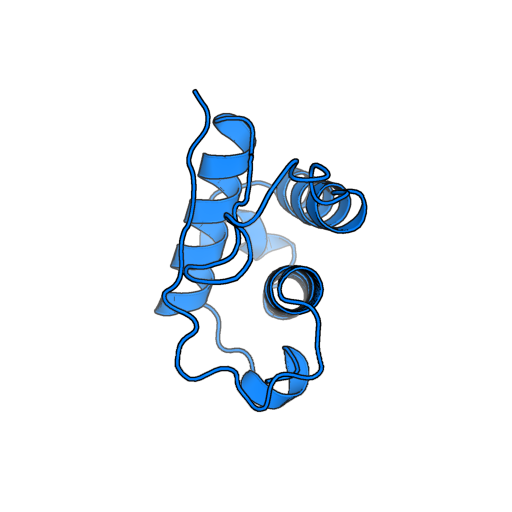0 72.94 96 TYR A C 1
ATOM 768 O O . TYR A 1 96 ? -0.849 -13.387 -6.789 1.00 72.94 96 TYR A O 1
ATOM 776 N N . GLY A 1 97 ? -0.293 -11.562 -5.619 1.00 70.75 97 GLY A N 1
ATOM 777 C CA . GLY A 1 97 ? 1.056 -11.475 -6.174 1.00 70.75 97 GLY A CA 1
ATOM 778 C C . GLY A 1 97 ? 2.177 -11.289 -5.163 1.00 70.75 97 GLY A C 1
ATOM 779 O O . GLY A 1 97 ? 3.301 -11.671 -5.482 1.00 70.75 97 GLY A O 1
ATOM 780 N N . VAL A 1 98 ? 1.933 -10.725 -3.978 1.00 76.44 98 VAL A N 1
ATOM 781 C CA . VAL A 1 98 ? 2.989 -10.424 -2.995 1.00 76.44 98 VAL A CA 1
ATOM 782 C C . VAL A 1 98 ? 2.914 -11.394 -1.826 1.00 76.44 98 VAL A C 1
ATOM 784 O O . VAL A 1 98 ? 1.961 -11.387 -1.056 1.00 76.44 98 VAL A O 1
ATOM 787 N N . ASN A 1 99 ? 3.951 -12.219 -1.671 1.00 79.00 99 ASN A N 1
ATOM 788 C CA . ASN A 1 99 ? 4.070 -13.095 -0.514 1.00 79.00 99 ASN A CA 1
ATOM 789 C C . ASN A 1 99 ? 4.684 -12.322 0.661 1.00 79.00 99 ASN A C 1
ATOM 791 O O . ASN A 1 99 ? 5.871 -11.998 0.625 1.00 79.00 99 ASN A O 1
ATOM 795 N N . ILE A 1 100 ? 3.882 -12.040 1.688 1.00 79.12 100 ILE A N 1
ATOM 796 C CA . ILE A 1 100 ? 4.329 -11.385 2.920 1.00 79.12 100 ILE A CA 1
ATOM 797 C C . ILE A 1 100 ? 4.416 -12.457 4.019 1.00 79.12 100 ILE A C 1
ATOM 799 O O . ILE A 1 100 ? 3.378 -12.912 4.508 1.00 79.12 100 ILE A O 1
ATOM 803 N N . PRO A 1 101 ? 5.621 -12.887 4.435 1.00 79.44 101 PRO A N 1
ATOM 804 C CA . PRO A 1 101 ? 5.758 -13.864 5.512 1.00 79.44 101 PRO A CA 1
ATOM 805 C C . PRO A 1 101 ? 5.267 -13.277 6.841 1.00 79.44 101 PRO A C 1
ATOM 807 O O . PRO A 1 101 ? 5.529 -12.108 7.135 1.00 79.44 101 PRO A O 1
ATOM 810 N N . ASN A 1 102 ? 4.592 -14.105 7.647 1.00 82.88 102 ASN A N 1
ATOM 811 C CA . ASN A 1 102 ? 3.974 -13.727 8.927 1.00 82.88 102 ASN A CA 1
ATOM 812 C C . ASN A 1 102 ? 3.025 -12.521 8.800 1.00 82.88 102 ASN A C 1
ATOM 814 O O . ASN A 1 102 ? 3.047 -11.616 9.630 1.00 82.88 102 ASN A O 1
ATOM 818 N N . PHE A 1 103 ? 2.216 -12.499 7.733 1.00 79.44 103 PHE A N 1
ATOM 819 C CA . PHE A 1 103 ? 1.358 -11.368 7.374 1.00 79.44 103 PHE A CA 1
ATOM 820 C C . PHE A 1 103 ? 0.548 -10.825 8.557 1.00 79.44 103 PHE A C 1
ATOM 822 O O . PHE A 1 103 ? 0.662 -9.640 8.848 1.00 79.44 103 PHE A O 1
ATOM 829 N N . GLU A 1 104 ? -0.197 -11.683 9.262 1.00 76.00 104 GLU A N 1
ATOM 830 C CA . GLU A 1 104 ? -1.081 -11.292 10.373 1.00 76.00 104 GLU A CA 1
ATOM 831 C C . GLU A 1 104 ? -0.328 -10.539 11.482 1.00 76.00 104 GLU A C 1
ATOM 833 O O . GLU A 1 104 ? -0.695 -9.416 11.833 1.00 76.00 104 GLU A O 1
ATOM 838 N N . GLU A 1 105 ? 0.804 -11.089 11.935 1.00 80.81 105 GLU A N 1
ATOM 839 C CA . GLU A 1 105 ? 1.667 -10.473 12.949 1.00 80.81 105 GLU A CA 1
ATOM 840 C C . GLU A 1 105 ? 2.185 -9.103 12.493 1.00 80.81 105 GLU A C 1
ATOM 842 O O . GLU A 1 105 ? 2.135 -8.124 13.240 1.00 80.81 105 GLU A O 1
ATOM 847 N N . LYS A 1 106 ? 2.646 -9.009 11.242 1.00 77.88 106 LYS A N 1
ATOM 848 C CA . LYS A 1 106 ? 3.220 -7.774 10.699 1.00 77.88 106 LYS A CA 1
ATOM 849 C C . LYS A 1 106 ? 2.188 -6.674 10.462 1.00 77.88 106 LYS A C 1
ATOM 851 O O . LYS A 1 106 ? 2.522 -5.492 10.560 1.00 77.88 106 LYS A O 1
ATOM 856 N N . ILE A 1 107 ? 0.940 -7.035 10.162 1.00 74.38 107 ILE A N 1
ATOM 857 C CA . ILE A 1 107 ? -0.144 -6.057 10.001 1.00 74.38 107 ILE A CA 1
ATOM 858 C C . ILE A 1 107 ? -0.858 -5.749 11.321 1.00 74.38 107 ILE A C 1
ATOM 860 O O . ILE A 1 107 ? -1.546 -4.728 11.406 1.00 74.38 107 ILE A O 1
ATOM 864 N N . GLY A 1 108 ? -0.603 -6.545 12.364 1.00 67.25 108 GLY A N 1
ATOM 865 C CA . GLY A 1 108 ? -1.062 -6.327 13.732 1.00 67.25 108 GLY A CA 1
ATOM 866 C C . GLY A 1 108 ? -2.498 -6.788 13.973 1.00 67.25 108 GLY A C 1
ATOM 867 O O . GLY A 1 108 ? -3.243 -6.054 14.640 1.00 67.25 108 GLY A O 1
ATOM 868 N N . ILE A 1 109 ? -2.872 -7.945 13.406 1.00 62.66 109 ILE A N 1
ATOM 869 C CA . ILE A 1 109 ? -4.176 -8.613 13.586 1.00 62.66 109 ILE A CA 1
ATOM 870 C C . ILE A 1 109 ? -4.054 -9.980 14.255 1.00 62.66 109 ILE A C 1
ATOM 872 O O . ILE A 1 109 ? -2.968 -10.590 14.162 1.00 62.66 109 ILE A O 1
#

Secondary structure (DSSP, 8-state):
---------TT-TT--S-HHHHHHHHHHHHHHHS-HHHHHHHHSS-HHHHHHHHHHHHH-PPP---SGGGGTS-------HHHHHHHHHHHHHHHHT---TTHHHHHT-

Mean predicted aligned error: 9.31 Å